Protein AF-A0A418ASE1-F1 (afdb_monomer)

pLDDT: mean 70.73, std 18.48, range [30.95, 92.81]

Mean predicted aligned error: 11.96 Å

Nearest PDB structures (foldseek):
  3d9p-assembly2_A  TM=9.340E-01  e=8.449E-05  Homo sapiens
  3d9n-assembly1_A  TM=9.329E-01  e=1.437E-04  Homo sapiens
  6xkb-assembly4_D  TM=9.196E-01  e=2.445E-04  Homo sapiens
  2diw-assembly1_A  TM=9.153E-01  e=1.977E-04  Homo sapiens
  3d9i-assembly2_B  TM=9.138E-01  e=3.189E-04  Homo sapiens

Sequence (139 aa):
MDIRIMDLILRTSEVPNEWSLRLMSGWKGEEELKGALASLASAKGVSANRIKAACTTCMKWSKEYKRVVHAVEMAMWKSDVEHRLAYMYLIDALIRASQTKYGDEKDHFAKRFGQHLHHTLAACRKAPDDHKVWKRSTE

Solvent-accessible surface area (backbone atoms only — not comparable to full-atom values): 8352 Å² total; per-residue (Å²): 136,65,73,68,58,53,48,59,62,71,68,42,95,55,70,62,58,71,68,54,55,74,75,63,71,83,59,90,60,50,66,63,47,51,53,40,56,54,65,49,66,38,95,89,54,76,51,73,68,55,40,53,52,32,32,50,56,48,57,75,42,51,92,48,42,72,59,50,52,50,52,52,51,52,51,38,73,74,41,57,53,84,39,29,58,45,49,50,53,30,52,53,52,37,38,54,53,40,27,75,74,58,35,76,91,61,35,67,56,53,65,55,51,60,78,48,41,71,58,54,51,59,61,41,72,72,36,77,83,76,73,70,73,80,75,77,86,80,129

Structure (mmCIF, N/CA/C/O backbone):
data_AF-A0A418ASE1-F1
#
_entry.id   AF-A0A418ASE1-F1
#
loop_
_atom_site.group_PDB
_atom_site.id
_atom_site.type_symbol
_atom_site.label_atom_id
_atom_site.label_alt_id
_atom_site.label_comp_id
_atom_site.label_asym_id
_atom_site.label_entity_id
_atom_site.label_seq_id
_atom_site.pdbx_PDB_ins_code
_atom_site.Cartn_x
_atom_site.Cartn_y
_atom_site.Cartn_z
_atom_site.occupancy
_atom_site.B_iso_or_equiv
_atom_site.auth_seq_id
_atom_site.auth_comp_id
_atom_site.auth_asym_id
_atom_site.auth_atom_id
_atom_site.pdbx_PDB_model_num
ATOM 1 N N . MET A 1 1 ? -14.307 -16.830 -21.032 1.00 36.81 1 MET A N 1
ATOM 2 C CA . MET A 1 1 ? -14.716 -15.523 -20.477 1.00 36.81 1 MET A CA 1
ATOM 3 C C . MET A 1 1 ? -14.022 -14.459 -21.309 1.00 36.81 1 MET A C 1
ATOM 5 O O . MET A 1 1 ? -12.833 -14.585 -21.559 1.00 36.81 1 MET A O 1
ATOM 9 N N . ASP A 1 2 ? -14.825 -13.577 -21.891 1.00 30.95 2 ASP A N 1
ATOM 10 C CA . ASP A 1 2 ? -14.644 -12.940 -23.202 1.00 30.95 2 ASP A CA 1
ATOM 11 C C . ASP A 1 2 ? -13.489 -11.914 -23.249 1.00 30.95 2 ASP A C 1
ATOM 13 O O . ASP A 1 2 ? -13.443 -10.979 -22.448 1.00 30.95 2 ASP A O 1
ATOM 17 N N . ILE A 1 3 ? -12.587 -12.062 -24.227 1.00 37.81 3 ILE A N 1
ATOM 18 C CA . ILE A 1 3 ? -11.498 -11.117 -24.556 1.00 37.81 3 ILE A CA 1
ATOM 19 C C . ILE A 1 3 ? -12.010 -9.691 -24.832 1.00 37.81 3 ILE A C 1
ATOM 21 O O . ILE A 1 3 ? -11.259 -8.729 -24.699 1.00 37.81 3 ILE A O 1
ATOM 25 N N . ARG A 1 4 ? -13.308 -9.527 -25.113 1.00 42.62 4 ARG A N 1
ATOM 26 C CA . ARG A 1 4 ? -13.960 -8.220 -25.280 1.00 42.62 4 ARG A CA 1
ATOM 27 C C . ARG A 1 4 ? -14.164 -7.439 -23.977 1.00 42.62 4 ARG A C 1
ATOM 29 O O . ARG A 1 4 ? -14.289 -6.221 -24.029 1.00 42.62 4 ARG A O 1
ATOM 36 N N . ILE A 1 5 ? -14.129 -8.086 -22.806 1.00 45.25 5 ILE A N 1
ATOM 37 C CA . ILE A 1 5 ? -14.114 -7.360 -21.520 1.00 45.25 5 ILE A CA 1
ATOM 38 C C . ILE A 1 5 ? -12.714 -6.792 -21.234 1.00 45.25 5 ILE A C 1
ATOM 40 O O . ILE A 1 5 ? -12.596 -5.740 -20.610 1.00 45.25 5 ILE A O 1
ATOM 44 N N . MET A 1 6 ? -11.646 -7.421 -21.745 1.00 39.88 6 MET A N 1
ATOM 45 C CA . MET A 1 6 ? -10.288 -6.872 -21.633 1.00 39.88 6 MET A CA 1
ATOM 46 C C . MET A 1 6 ? -10.065 -5.681 -22.569 1.00 39.88 6 MET A C 1
ATOM 48 O O . MET A 1 6 ? -9.348 -4.765 -22.181 1.00 39.88 6 MET A O 1
ATOM 52 N N . ASP A 1 7 ? -10.726 -5.637 -23.730 1.00 36.66 7 ASP A N 1
ATOM 53 C CA . ASP A 1 7 ? -10.714 -4.449 -24.599 1.00 36.66 7 ASP A CA 1
ATOM 54 C C . ASP A 1 7 ? -11.511 -3.284 -23.979 1.00 36.66 7 ASP A C 1
ATOM 56 O O . ASP A 1 7 ? -11.127 -2.129 -24.112 1.00 36.66 7 ASP A O 1
ATOM 60 N N . LEU A 1 8 ? -12.551 -3.566 -23.183 1.00 40.59 8 LEU A N 1
ATOM 61 C CA . LEU A 1 8 ? -13.280 -2.532 -22.436 1.00 40.59 8 LEU A CA 1
ATOM 62 C C . LEU A 1 8 ? -12.471 -1.959 -21.258 1.00 40.59 8 LEU A C 1
ATOM 64 O O . LEU A 1 8 ? -12.636 -0.796 -20.918 1.00 40.59 8 LEU A O 1
ATOM 68 N N . ILE A 1 9 ? -11.582 -2.754 -20.653 1.00 45.03 9 ILE A N 1
ATOM 69 C CA . ILE A 1 9 ? -10.706 -2.307 -19.556 1.00 45.03 9 ILE A CA 1
ATOM 70 C C . ILE A 1 9 ? -9.437 -1.617 -20.093 1.00 45.03 9 ILE A C 1
ATOM 72 O O . ILE A 1 9 ? -8.919 -0.711 -19.445 1.00 45.03 9 ILE A O 1
ATOM 76 N N . LEU A 1 10 ? -8.931 -2.024 -21.265 1.00 44.09 10 LEU A N 1
ATOM 77 C CA . LEU A 1 10 ? -7.687 -1.502 -21.853 1.00 44.09 10 LEU A CA 1
ATOM 78 C C . LEU A 1 10 ? -7.892 -0.365 -22.868 1.00 44.09 10 LEU A C 1
ATOM 80 O O . LEU A 1 10 ? -6.928 0.337 -23.169 1.00 44.09 10 LEU A O 1
ATOM 84 N N . ARG A 1 11 ? -9.116 -0.143 -23.373 1.00 38.28 11 ARG A N 1
ATOM 85 C CA . ARG A 1 11 ? -9.442 0.961 -24.297 1.00 38.28 11 ARG A CA 1
ATOM 86 C C . ARG A 1 11 ? -10.075 2.178 -23.617 1.00 38.28 11 ARG A C 1
ATOM 88 O O . ARG A 1 11 ? -10.194 3.227 -24.243 1.00 38.28 11 ARG A O 1
ATOM 95 N N . THR A 1 12 ? -10.419 2.095 -22.334 1.00 37.72 12 THR A N 1
ATOM 96 C CA . THR A 1 12 ? -10.778 3.275 -21.544 1.00 37.72 12 THR A CA 1
ATOM 97 C C . THR A 1 12 ? -9.532 3.816 -20.846 1.00 37.72 12 THR A C 1
ATOM 99 O O . THR A 1 12 ? -9.215 3.439 -19.720 1.00 37.72 12 THR A O 1
ATOM 102 N N . SER A 1 13 ? -8.864 4.780 -21.481 1.00 42.38 13 SER A N 1
ATOM 103 C CA . SER A 1 13 ? -8.010 5.759 -20.787 1.00 42.38 13 SER A CA 1
ATOM 104 C C . SER A 1 13 ? -8.798 6.649 -19.811 1.00 42.38 13 SER A C 1
ATOM 106 O O . SER A 1 13 ? -8.243 7.567 -19.218 1.00 42.38 13 SER A O 1
ATOM 108 N N . GLU A 1 14 ? -10.082 6.369 -19.612 1.00 39.00 14 GLU A N 1
ATOM 109 C CA . GLU A 1 14 ? -10.932 6.948 -18.590 1.00 39.00 14 GLU A CA 1
ATOM 110 C C . GLU A 1 14 ? -11.539 5.807 -17.766 1.00 39.00 14 GLU A C 1
ATOM 112 O O . GLU A 1 14 ? -12.634 5.316 -18.031 1.00 39.00 14 GLU A O 1
ATOM 117 N N . VAL A 1 15 ? -10.842 5.415 -16.692 1.00 46.53 15 VAL A N 1
ATOM 118 C CA . VAL A 1 15 ? -11.570 5.147 -15.440 1.00 46.53 15 VAL A CA 1
ATOM 119 C C . VAL A 1 15 ? -12.575 6.290 -15.290 1.00 46.53 15 VAL A C 1
ATOM 121 O O . VAL A 1 15 ? -12.107 7.426 -15.360 1.00 46.53 15 VAL A O 1
ATOM 124 N N . PRO A 1 16 ? -13.895 6.047 -15.141 1.00 38.97 16 PRO A N 1
ATOM 125 C CA . PRO A 1 16 ? -14.892 7.109 -15.100 1.00 38.97 16 PRO A CA 1
ATOM 126 C C . PRO A 1 16 ? -14.419 8.232 -14.179 1.00 38.97 16 PRO A C 1
ATOM 128 O O . PRO A 1 16 ? -14.357 8.096 -12.953 1.00 38.97 16 PRO A O 1
ATOM 131 N N . ASN A 1 17 ? -13.996 9.315 -14.817 1.00 43.28 17 ASN A N 1
ATOM 132 C CA . ASN A 1 17 ? -13.366 10.490 -14.239 1.00 43.28 17 ASN A CA 1
ATOM 133 C C . ASN A 1 17 ? -14.263 11.119 -13.162 1.00 43.28 17 ASN A C 1
ATOM 135 O O . ASN A 1 17 ? -13.752 11.714 -12.222 1.00 43.28 17 ASN A O 1
ATOM 139 N N . GLU A 1 18 ? -15.575 10.876 -13.182 1.00 35.03 18 GLU A N 1
ATOM 140 C CA . GLU A 1 18 ? -16.498 11.289 -12.117 1.00 35.03 18 GLU A CA 1
ATOM 1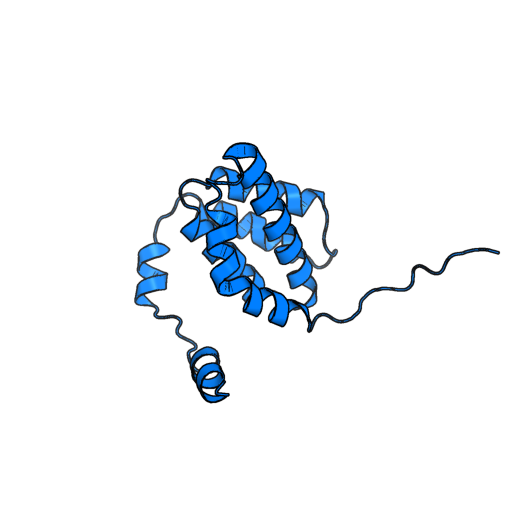41 C C . GLU A 1 18 ? -16.352 10.522 -10.787 1.00 35.03 18 GLU A C 1
ATOM 143 O O . GLU A 1 18 ? -16.517 11.118 -9.720 1.00 35.03 18 GLU A O 1
ATOM 148 N N . TRP A 1 19 ? -15.993 9.231 -10.801 1.00 43.47 19 TRP A N 1
ATOM 149 C CA . TRP A 1 19 ? -15.747 8.455 -9.570 1.00 43.47 19 TRP A CA 1
ATOM 150 C C . TRP A 1 19 ? -14.337 8.696 -9.016 1.00 43.47 19 TRP A C 1
ATOM 152 O O . TRP A 1 19 ? -14.124 8.619 -7.806 1.00 43.47 19 TRP A O 1
ATOM 162 N N . SER A 1 20 ? -13.390 9.029 -9.897 1.00 45.22 20 SER A N 1
ATOM 163 C CA . SER A 1 20 ? -12.013 9.403 -9.565 1.00 45.22 20 SER A CA 1
ATOM 164 C C . SE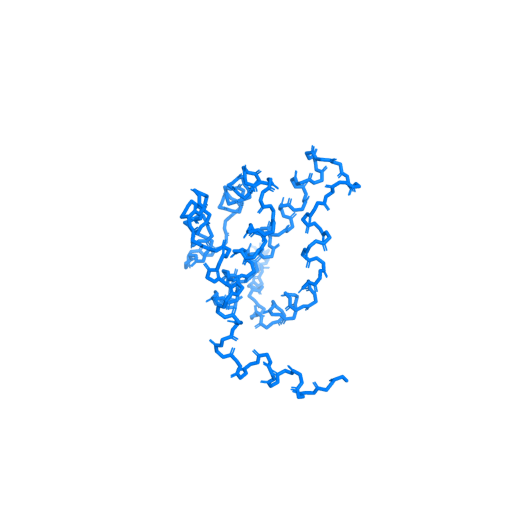R A 1 20 ? -11.923 10.829 -9.004 1.00 45.22 20 SER A C 1
ATOM 166 O O . SER A 1 20 ? -11.358 11.029 -7.935 1.00 45.22 20 SER A O 1
ATOM 168 N N . LEU A 1 21 ? -12.530 11.827 -9.647 1.00 43.19 21 LEU A N 1
ATOM 169 C CA . LEU A 1 21 ? -12.364 13.232 -9.259 1.00 43.19 21 LEU A CA 1
ATOM 170 C C . LEU A 1 21 ? -13.165 13.612 -8.004 1.00 43.19 21 LEU A C 1
ATOM 172 O O . LEU A 1 21 ? -12.714 14.448 -7.225 1.00 43.19 21 LEU A O 1
ATOM 176 N N . ARG A 1 22 ? -14.304 12.957 -7.734 1.00 43.66 22 ARG A N 1
ATOM 177 C CA . ARG A 1 22 ? -15.145 13.264 -6.559 1.00 43.66 22 ARG A CA 1
ATOM 178 C C . ARG A 1 22 ? -14.655 12.630 -5.249 1.00 43.66 22 ARG A C 1
ATOM 180 O O . ARG A 1 22 ? -15.007 13.106 -4.172 1.00 43.66 22 ARG A O 1
ATOM 187 N N . LEU A 1 23 ? -13.840 11.573 -5.321 1.00 49.66 23 LEU A N 1
ATOM 188 C CA . LEU A 1 23 ? -13.247 10.894 -4.154 1.00 49.66 23 LEU A CA 1
ATOM 189 C C . LEU A 1 23 ? -11.800 11.326 -3.857 1.00 49.66 23 LEU A C 1
ATOM 191 O O . LEU A 1 23 ? -11.288 11.000 -2.781 1.00 49.66 23 LEU A O 1
ATOM 195 N N . MET A 1 24 ? -11.157 12.051 -4.779 1.00 51.44 24 MET A N 1
ATOM 196 C CA . MET A 1 24 ? -9.732 12.410 -4.717 1.00 51.44 24 MET A CA 1
ATOM 197 C C . MET A 1 24 ? -9.459 13.907 -4.497 1.00 51.44 24 MET A C 1
ATOM 199 O O . MET A 1 24 ? -8.309 14.287 -4.351 1.00 51.44 24 MET A O 1
ATOM 203 N N . SER A 1 25 ? -10.463 14.784 -4.410 1.00 47.72 25 SER A N 1
ATOM 204 C CA . SER A 1 25 ? -10.218 16.191 -4.063 1.00 47.72 25 SER A CA 1
ATOM 205 C C . SER A 1 25 ? -10.326 16.422 -2.548 1.00 47.72 25 SER A C 1
ATOM 207 O O . SER A 1 25 ? -11.424 16.404 -1.990 1.00 47.72 25 SER A O 1
ATOM 209 N N . GLY A 1 26 ? -9.194 16.666 -1.878 1.00 62.25 26 GLY A N 1
ATOM 210 C CA . GLY A 1 26 ? -9.161 17.252 -0.527 1.00 62.25 26 GLY A CA 1
ATOM 211 C C . GLY A 1 26 ? -8.940 16.286 0.641 1.00 62.25 26 GLY A C 1
ATOM 212 O O . GLY A 1 26 ? -9.243 16.631 1.785 1.00 62.25 26 GLY A O 1
ATOM 213 N N . TRP A 1 27 ? -8.415 15.079 0.406 1.00 74.12 27 TRP A N 1
ATOM 214 C CA . TRP A 1 27 ? -8.058 14.195 1.515 1.00 74.12 27 TRP A CA 1
ATOM 215 C C . TRP A 1 27 ? -6.677 14.524 2.088 1.00 74.12 27 TRP A C 1
ATOM 217 O O . TRP A 1 27 ? -5.662 14.410 1.408 1.00 74.12 27 TRP A O 1
ATOM 227 N N . LYS A 1 28 ? -6.623 14.843 3.386 1.00 78.19 28 LYS A N 1
ATOM 228 C CA . LYS A 1 28 ? -5.382 15.206 4.093 1.00 78.19 28 LYS A CA 1
ATOM 229 C C . LYS A 1 28 ? -4.269 14.143 4.004 1.00 78.19 28 LYS A C 1
ATOM 231 O O . LYS A 1 28 ? -3.103 14.487 4.152 1.00 78.19 28 LYS A O 1
ATOM 236 N N . GLY A 1 29 ? -4.617 12.872 3.792 1.00 78.06 29 GLY A N 1
ATOM 237 C CA . GLY A 1 29 ? -3.663 11.757 3.739 1.00 78.06 29 GLY A CA 1
ATOM 238 C C . GLY A 1 29 ? -3.088 11.441 2.361 1.00 78.06 29 GLY A C 1
ATOM 239 O O . GLY A 1 29 ? -2.241 10.558 2.258 1.00 78.06 29 GLY A O 1
ATOM 240 N N . GLU A 1 30 ? -3.538 12.119 1.305 1.00 79.12 30 GLU A N 1
ATOM 241 C CA . GLU A 1 30 ? -3.227 11.726 -0.070 1.00 79.12 30 GLU A CA 1
ATOM 242 C C . GLU A 1 30 ? -1.749 11.899 -0.424 1.00 79.12 30 GLU A C 1
ATOM 244 O O . GLU A 1 30 ? -1.112 10.948 -0.873 1.00 79.12 30 GLU A O 1
ATOM 249 N N . GLU A 1 31 ? -1.194 13.085 -0.182 1.00 83.62 31 GLU A N 1
ATOM 250 C CA . GLU A 1 31 ? 0.211 13.388 -0.479 1.00 83.62 31 GLU A CA 1
ATOM 251 C C . GLU A 1 31 ? 1.163 12.535 0.368 1.00 83.62 31 GLU A C 1
ATOM 253 O O . GLU A 1 31 ? 2.152 12.002 -0.136 1.00 83.62 31 GLU A O 1
ATOM 258 N N . GLU A 1 32 ? 0.819 12.314 1.642 1.00 88.06 32 GLU A N 1
ATOM 259 C CA . GLU A 1 32 ? 1.586 11.449 2.547 1.00 88.06 32 GLU A CA 1
ATOM 260 C C . GLU A 1 32 ? 1.616 10.000 2.032 1.00 88.06 32 GLU A C 1
ATOM 262 O O . GLU A 1 32 ? 2.667 9.354 2.012 1.00 88.06 32 GLU A O 1
ATOM 267 N N . LEU A 1 33 ? 0.468 9.492 1.572 1.00 87.00 33 LEU A N 1
ATOM 268 C CA . LEU A 1 33 ? 0.348 8.137 1.050 1.00 87.00 33 LEU A CA 1
ATOM 269 C C . LEU A 1 33 ? 1.056 7.986 -0.302 1.00 87.00 33 LEU A C 1
ATOM 271 O O . LEU A 1 33 ? 1.805 7.029 -0.488 1.00 87.00 33 LEU A O 1
ATOM 275 N N . LYS A 1 34 ? 0.879 8.936 -1.228 1.00 84.88 34 LYS A N 1
ATOM 276 C CA . LYS A 1 34 ? 1.575 8.939 -2.524 1.00 84.88 34 LYS A CA 1
ATOM 277 C C . LYS A 1 34 ? 3.088 8.993 -2.346 1.00 84.88 34 LYS A C 1
ATOM 279 O O . LYS A 1 34 ? 3.788 8.225 -2.999 1.00 84.88 34 LYS A O 1
ATOM 284 N N . GLY A 1 35 ? 3.588 9.831 -1.438 1.00 86.19 35 GLY A N 1
ATOM 285 C CA . GLY A 1 35 ? 5.016 9.906 -1.125 1.00 86.19 35 GLY A CA 1
ATOM 286 C C . GLY A 1 35 ? 5.564 8.579 -0.592 1.00 86.19 35 GLY A C 1
ATOM 287 O O . GLY A 1 35 ? 6.593 8.090 -1.064 1.00 86.19 35 GLY A O 1
ATOM 288 N N . ALA A 1 36 ? 4.840 7.938 0.331 1.00 87.62 36 ALA A N 1
ATOM 289 C CA . ALA A 1 36 ? 5.218 6.625 0.848 1.00 87.62 36 ALA A CA 1
ATOM 290 C C . ALA A 1 36 ? 5.216 5.543 -0.249 1.00 87.62 36 ALA A C 1
ATOM 292 O O . ALA A 1 36 ? 6.152 4.745 -0.327 1.00 87.62 36 ALA A O 1
ATOM 293 N N . LEU A 1 37 ? 4.210 5.539 -1.130 1.00 86.69 37 LEU A N 1
ATOM 294 C CA . LEU A 1 37 ? 4.100 4.585 -2.237 1.00 86.69 37 LEU A CA 1
ATOM 295 C C . LEU A 1 37 ? 5.144 4.818 -3.334 1.00 86.69 37 LEU A C 1
ATOM 297 O O . LEU A 1 37 ? 5.646 3.849 -3.900 1.00 86.69 37 LEU A O 1
ATOM 301 N N . ALA A 1 38 ? 5.512 6.068 -3.612 1.00 84.00 38 ALA A N 1
ATOM 302 C CA . ALA A 1 38 ? 6.572 6.400 -4.561 1.00 84.00 38 ALA A CA 1
ATOM 303 C C . ALA A 1 38 ? 7.945 5.910 -4.075 1.00 84.00 38 ALA A C 1
ATOM 305 O O . ALA A 1 38 ? 8.760 5.455 -4.873 1.00 84.00 38 ALA A O 1
ATOM 306 N N . SER A 1 39 ? 8.184 5.910 -2.757 1.00 82.69 39 SER A N 1
ATOM 307 C CA . SER A 1 39 ? 9.439 5.403 -2.182 1.00 82.69 39 SER A CA 1
ATOM 308 C C . SER A 1 39 ? 9.675 3.899 -2.432 1.00 82.69 39 SER A C 1
ATOM 310 O O . SER A 1 39 ? 10.820 3.429 -2.409 1.00 82.69 39 SER A O 1
ATOM 312 N N . LEU A 1 40 ? 8.605 3.135 -2.695 1.00 80.56 40 LEU A N 1
ATOM 313 C CA . LEU A 1 40 ? 8.673 1.705 -3.012 1.00 80.56 40 LEU A CA 1
ATOM 314 C C . LEU A 1 40 ? 9.154 1.444 -4.445 1.00 80.56 40 LEU A C 1
ATOM 316 O O . LEU A 1 40 ? 9.905 0.493 -4.645 1.00 80.56 40 LEU A O 1
ATOM 320 N N . ALA A 1 41 ? 8.813 2.308 -5.405 1.00 73.12 41 ALA A N 1
ATOM 321 C CA . ALA A 1 41 ? 9.208 2.202 -6.816 1.00 73.12 41 ALA A CA 1
ATOM 322 C C . ALA A 1 41 ? 10.629 2.740 -7.096 1.00 73.12 41 ALA A C 1
ATOM 324 O O . ALA A 1 41 ? 10.885 3.368 -8.120 1.00 73.12 41 ALA A O 1
ATOM 325 N N . SER A 1 42 ? 11.561 2.557 -6.156 1.00 71.00 42 SER A N 1
ATOM 326 C CA . SER A 1 42 ? 12.936 3.043 -6.306 1.00 71.00 42 SER A CA 1
ATOM 327 C C . SER A 1 42 ? 13.830 2.008 -6.986 1.00 71.00 42 SER A C 1
ATOM 329 O O . SER A 1 42 ? 13.860 0.851 -6.572 1.00 71.00 42 SER A O 1
ATOM 331 N N . ALA A 1 43 ? 14.676 2.478 -7.909 1.00 59.50 43 ALA A N 1
ATOM 332 C CA . ALA A 1 43 ? 15.648 1.690 -8.674 1.00 59.50 43 ALA A CA 1
ATOM 333 C C . ALA A 1 43 ? 16.628 0.837 -7.835 1.00 59.50 43 ALA A C 1
ATOM 335 O O . ALA A 1 43 ? 17.279 -0.057 -8.362 1.00 59.50 43 ALA A O 1
ATOM 336 N N . LYS A 1 44 ? 16.751 1.083 -6.522 1.00 61.91 44 LYS A N 1
ATOM 337 C CA . LYS A 1 44 ? 17.600 0.292 -5.607 1.00 61.91 44 LYS A CA 1
ATOM 338 C C . LYS A 1 44 ? 16.937 -1.011 -5.113 1.00 61.91 44 LYS A C 1
ATOM 340 O O . LYS A 1 44 ? 17.400 -1.592 -4.132 1.00 61.91 44 LYS A O 1
ATOM 345 N N . GLY A 1 45 ? 15.848 -1.455 -5.741 1.00 64.25 45 GLY A N 1
ATOM 346 C CA . GLY A 1 45 ? 15.116 -2.674 -5.380 1.00 64.25 45 GLY A CA 1
ATOM 347 C C . GLY A 1 45 ? 14.138 -2.469 -4.222 1.00 64.25 45 GLY A C 1
ATOM 348 O O . GLY A 1 45 ? 13.824 -1.337 -3.854 1.00 64.25 45 GLY A O 1
ATOM 349 N N . VAL A 1 46 ? 13.648 -3.553 -3.621 1.00 72.19 46 VAL A N 1
ATOM 350 C CA . VAL A 1 46 ? 12.665 -3.532 -2.521 1.00 72.19 46 VAL A CA 1
ATOM 351 C C . VAL A 1 46 ? 13.378 -3.653 -1.172 1.00 72.19 46 VAL A C 1
ATOM 353 O O . VAL A 1 46 ? 14.187 -4.556 -0.994 1.00 72.19 46 VAL A O 1
ATOM 356 N N . SER A 1 47 ? 13.088 -2.779 -0.195 1.00 79.06 47 SER A N 1
ATOM 357 C CA . SER A 1 47 ? 13.604 -2.939 1.178 1.00 79.06 47 SER A CA 1
ATOM 358 C C . SER A 1 47 ? 12.490 -3.137 2.203 1.00 79.06 47 SER A C 1
ATOM 360 O O . SER A 1 47 ? 11.475 -2.438 2.185 1.00 79.06 47 SER A O 1
ATOM 362 N N . ALA A 1 48 ? 12.709 -4.061 3.145 1.00 81.31 48 ALA A N 1
ATOM 363 C CA . ALA A 1 48 ? 11.757 -4.377 4.213 1.00 81.31 48 ALA A CA 1
ATOM 364 C C . ALA A 1 48 ? 11.381 -3.140 5.051 1.00 81.31 48 ALA A C 1
ATOM 366 O O . ALA A 1 48 ? 10.215 -2.943 5.389 1.00 81.31 48 ALA A O 1
ATOM 367 N N . ASN A 1 49 ? 12.347 -2.252 5.312 1.00 86.62 49 ASN A N 1
ATOM 368 C CA . ASN A 1 49 ? 12.101 -1.005 6.040 1.00 86.62 49 ASN A CA 1
ATOM 369 C C . ASN A 1 49 ? 11.151 -0.065 5.285 1.00 86.62 49 ASN A C 1
ATOM 371 O O . ASN A 1 49 ? 10.290 0.546 5.912 1.00 86.62 49 ASN A O 1
ATOM 375 N N . ARG A 1 50 ? 11.264 0.027 3.951 1.00 87.19 50 ARG A N 1
ATOM 376 C CA . ARG A 1 50 ? 10.356 0.848 3.133 1.00 87.19 50 ARG A CA 1
ATOM 377 C C . ARG A 1 50 ? 8.945 0.275 3.112 1.00 87.19 50 ARG A C 1
ATOM 379 O O . ARG A 1 50 ? 7.992 1.031 3.269 1.00 87.19 50 ARG A O 1
ATOM 386 N N . ILE A 1 51 ? 8.812 -1.049 3.014 1.00 90.00 51 ILE A N 1
ATOM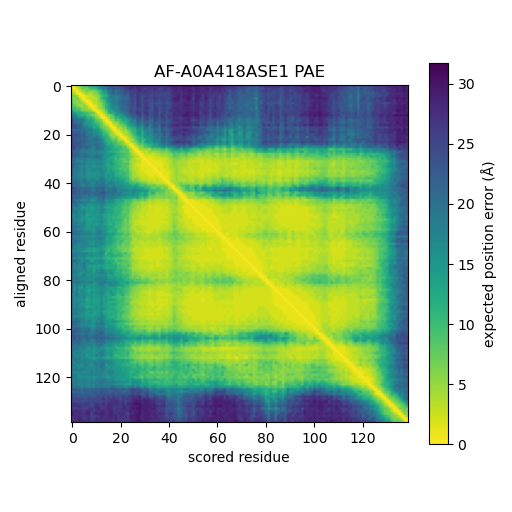 387 C CA . ILE A 1 51 ? 7.509 -1.724 3.120 1.00 90.00 51 ILE A CA 1
ATOM 388 C C . ILE A 1 51 ? 6.872 -1.440 4.485 1.00 90.00 51 ILE A C 1
ATOM 390 O O . ILE A 1 51 ? 5.713 -1.036 4.549 1.00 90.00 51 ILE A O 1
ATOM 394 N N . LYS A 1 52 ? 7.629 -1.585 5.580 1.00 89.25 52 LYS A N 1
ATOM 395 C CA . LYS A 1 52 ? 7.126 -1.327 6.938 1.00 89.25 52 LYS A CA 1
ATOM 396 C C . LYS A 1 52 ? 6.722 0.138 7.139 1.00 89.25 52 LYS A C 1
ATOM 398 O O . LYS A 1 52 ? 5.677 0.404 7.735 1.00 89.25 52 LYS A O 1
ATOM 403 N N . ALA A 1 53 ? 7.513 1.079 6.621 1.00 89.50 53 ALA A N 1
ATOM 404 C CA . ALA A 1 53 ? 7.197 2.505 6.665 1.00 89.50 53 ALA A CA 1
ATOM 405 C C . ALA A 1 53 ? 5.902 2.813 5.896 1.00 89.50 53 ALA A C 1
ATOM 407 O O . ALA A 1 53 ? 4.982 3.402 6.461 1.00 89.50 53 ALA A O 1
ATOM 408 N N . ALA A 1 54 ? 5.782 2.328 4.656 1.00 90.94 54 ALA A N 1
ATOM 409 C CA . ALA A 1 54 ? 4.579 2.500 3.848 1.00 90.94 54 ALA A CA 1
ATOM 410 C C . ALA A 1 54 ? 3.34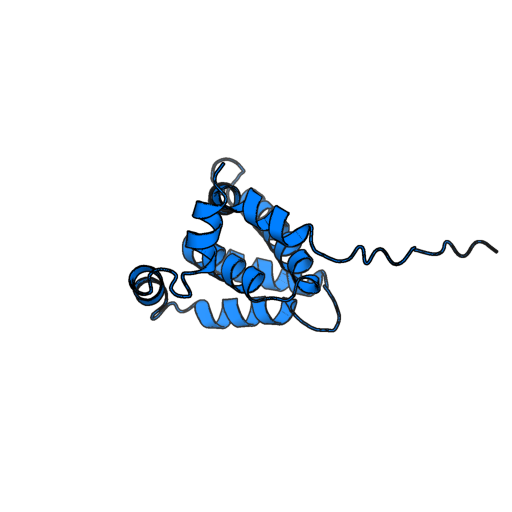5 1.852 4.495 1.00 90.94 54 ALA A C 1
ATOM 412 O O . ALA A 1 54 ? 2.286 2.476 4.548 1.00 90.94 54 ALA A O 1
ATOM 413 N N . CYS A 1 55 ? 3.483 0.648 5.058 1.00 92.81 55 CYS A N 1
ATOM 414 C CA . CYS A 1 55 ? 2.413 -0.028 5.792 1.00 92.81 55 CYS A CA 1
ATOM 415 C C . CYS A 1 55 ? 1.944 0.805 6.995 1.00 92.81 55 CYS A C 1
ATOM 417 O O . CYS A 1 55 ? 0.745 0.997 7.184 1.00 92.81 55 CYS A O 1
ATOM 419 N N . THR A 1 56 ? 2.874 1.385 7.759 1.00 91.69 56 THR A N 1
ATOM 420 C CA . THR A 1 56 ? 2.543 2.251 8.903 1.00 91.69 56 THR A CA 1
ATOM 421 C C . THR A 1 56 ? 1.748 3.483 8.459 1.00 91.69 56 THR A C 1
ATOM 423 O O . THR A 1 56 ? 0.721 3.808 9.063 1.00 91.69 56 THR A O 1
ATOM 426 N N . THR A 1 57 ? 2.158 4.126 7.362 1.00 91.38 57 THR A N 1
ATOM 427 C CA . THR A 1 57 ? 1.432 5.258 6.765 1.00 91.38 57 THR A CA 1
ATOM 428 C C . THR A 1 57 ? 0.036 4.852 6.294 1.00 91.38 57 THR A C 1
ATOM 430 O O . THR A 1 57 ? -0.936 5.550 6.569 1.00 91.38 57 THR A O 1
ATOM 433 N N . CYS A 1 58 ? -0.107 3.698 5.643 1.00 90.44 58 CYS A N 1
ATOM 434 C CA . CYS A 1 58 ? -1.410 3.187 5.219 1.00 90.44 58 CYS A CA 1
ATOM 435 C C . CYS A 1 58 ? -2.326 2.885 6.423 1.00 90.44 58 CYS A C 1
ATOM 437 O O . CYS A 1 58 ? -3.504 3.245 6.427 1.00 90.44 58 CYS A O 1
ATOM 439 N N . MET A 1 59 ? -1.781 2.281 7.482 1.00 89.88 59 MET A N 1
ATOM 440 C CA . MET A 1 59 ? -2.514 1.926 8.703 1.00 89.88 59 MET A CA 1
ATOM 441 C C . MET A 1 59 ? -2.966 3.144 9.516 1.00 89.88 59 MET A C 1
ATOM 443 O O . MET A 1 59 ? -4.029 3.099 10.148 1.00 89.88 59 MET A O 1
ATOM 447 N N . LYS A 1 60 ? -2.220 4.256 9.471 1.00 90.31 60 LYS A N 1
ATOM 448 C CA . LYS A 1 60 ? -2.640 5.557 10.027 1.00 90.31 60 LYS A CA 1
ATOM 449 C C . LYS A 1 60 ? -3.986 6.004 9.450 1.00 90.31 60 LYS A C 1
ATOM 451 O O . LYS A 1 60 ? -4.833 6.536 10.163 1.00 90.31 60 LYS A O 1
ATOM 456 N N . TRP A 1 61 ? -4.204 5.698 8.177 1.00 88.31 61 TRP A N 1
ATOM 457 C CA . TRP A 1 61 ? -5.385 6.059 7.404 1.00 88.31 61 TRP A CA 1
ATOM 458 C C . TRP A 1 61 ? -6.410 4.921 7.270 1.00 88.31 61 TRP A C 1
ATOM 460 O O . TRP A 1 61 ? -7.306 4.980 6.432 1.00 88.31 61 TRP A O 1
ATOM 470 N N . SER A 1 62 ? -6.341 3.919 8.152 1.00 85.31 62 SER A N 1
ATOM 471 C CA . SER A 1 62 ? -7.242 2.751 8.193 1.00 85.31 62 SER A CA 1
ATOM 472 C C . SER A 1 62 ? -8.742 3.079 8.215 1.00 85.31 62 SER A C 1
ATOM 474 O O . SER A 1 62 ? -9.538 2.299 7.701 1.00 85.31 62 SER A O 1
ATOM 476 N N . LYS A 1 63 ? -9.151 4.240 8.746 1.00 85.00 63 LYS A N 1
ATOM 477 C CA . LYS A 1 63 ? -10.557 4.697 8.707 1.00 85.00 63 LYS A CA 1
ATOM 478 C C . LYS A 1 63 ? -11.066 4.932 7.278 1.00 85.00 63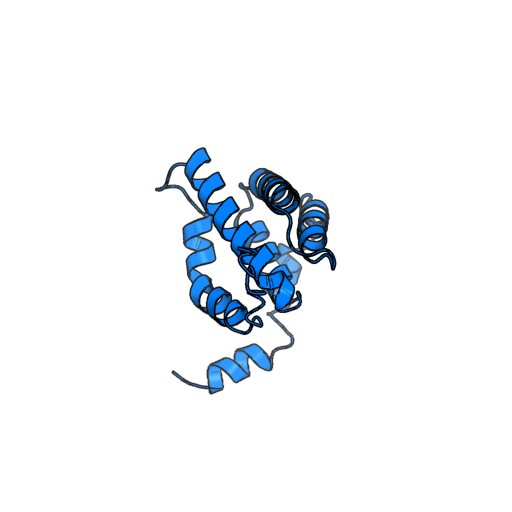 LYS A C 1
ATOM 480 O O . LYS A 1 63 ? -12.230 4.684 6.992 1.00 85.00 63 LYS A O 1
ATOM 485 N N . GLU A 1 64 ? -10.183 5.358 6.379 1.00 83.38 64 GLU A N 1
ATOM 486 C CA . GLU A 1 64 ? -10.462 5.632 4.966 1.00 83.38 64 GLU A CA 1
ATOM 487 C C . GLU A 1 64 ? -9.917 4.497 4.078 1.00 83.38 64 GLU A C 1
ATOM 489 O O . GLU A 1 64 ? -9.367 4.738 3.001 1.00 83.38 64 GLU A O 1
ATOM 494 N N . TYR A 1 65 ? -10.054 3.238 4.523 1.00 84.12 65 TYR A N 1
ATOM 495 C CA . TYR A 1 65 ? -9.458 2.056 3.878 1.00 84.12 65 TYR A CA 1
ATOM 496 C C . TYR A 1 65 ? -9.732 1.971 2.370 1.00 84.12 65 TYR A C 1
ATOM 498 O O . TYR A 1 65 ? -8.855 1.573 1.611 1.00 84.12 65 TYR A O 1
ATOM 506 N N . LYS A 1 66 ? -10.916 2.397 1.904 1.00 84.06 66 LYS A N 1
ATOM 507 C CA . LYS A 1 66 ? -11.263 2.411 0.472 1.00 84.06 66 LYS A CA 1
ATOM 508 C C . LYS A 1 66 ? -10.312 3.291 -0.343 1.00 84.06 66 LYS A C 1
ATOM 510 O O . LYS A 1 66 ? -9.910 2.893 -1.434 1.00 84.06 66 LYS A O 1
ATOM 515 N N . ARG A 1 67 ? -9.943 4.460 0.194 1.00 82.38 67 ARG A N 1
ATOM 516 C CA . ARG A 1 67 ? -9.013 5.404 -0.445 1.00 82.38 67 ARG A CA 1
ATOM 517 C C . ARG A 1 67 ? -7.596 4.849 -0.436 1.00 82.38 67 ARG A C 1
ATOM 519 O O . ARG A 1 67 ? -6.909 4.914 -1.448 1.00 82.38 67 ARG A O 1
ATOM 526 N N . VAL A 1 68 ? -7.196 4.251 0.688 1.00 87.44 68 VAL A N 1
ATOM 527 C CA . VAL A 1 68 ? -5.882 3.613 0.838 1.00 87.44 68 VAL A CA 1
ATOM 528 C C . VAL A 1 68 ? -5.711 2.480 -0.173 1.00 87.44 68 VAL A C 1
ATOM 530 O O . VAL A 1 68 ? -4.733 2.475 -0.912 1.00 87.44 68 VAL A O 1
ATOM 533 N N . VAL A 1 69 ? -6.681 1.564 -0.260 1.00 86.75 69 VAL A N 1
ATOM 534 C CA . VAL A 1 69 ? -6.648 0.444 -1.214 1.00 86.75 69 VAL A CA 1
ATOM 535 C C . VAL A 1 69 ? -6.556 0.954 -2.648 1.00 86.75 69 VAL A C 1
ATOM 537 O O . VAL A 1 69 ? -5.679 0.523 -3.390 1.00 86.75 69 VAL A O 1
ATOM 540 N N . HIS A 1 70 ? -7.398 1.922 -3.014 1.00 83.00 70 HIS A N 1
ATOM 541 C CA . HIS A 1 70 ? -7.382 2.487 -4.359 1.00 83.00 70 HIS A CA 1
ATOM 542 C C . HIS A 1 70 ? -6.027 3.120 -4.710 1.00 83.00 70 HIS A C 1
ATOM 544 O O . HIS A 1 70 ? -5.501 2.888 -5.796 1.00 83.00 70 HIS A O 1
ATOM 550 N N . ALA A 1 71 ? -5.424 3.879 -3.789 1.00 85.50 71 ALA A N 1
ATOM 551 C CA . ALA A 1 71 ? -4.113 4.484 -4.008 1.00 85.50 71 ALA A CA 1
ATOM 552 C C . ALA A 1 71 ? -3.004 3.434 -4.192 1.00 85.50 71 ALA A C 1
ATOM 554 O O . ALA A 1 71 ? -2.156 3.596 -5.069 1.00 85.50 71 ALA A O 1
ATOM 555 N N . VAL A 1 72 ? -3.028 2.347 -3.410 1.00 86.94 72 VAL A N 1
ATOM 556 C CA . VAL A 1 72 ? -2.073 1.231 -3.531 1.00 86.94 72 VAL A CA 1
ATOM 557 C C . VAL A 1 72 ? -2.231 0.518 -4.874 1.00 86.94 72 VAL A C 1
ATOM 559 O O . VAL A 1 72 ? -1.241 0.304 -5.571 1.00 86.94 72 VAL A O 1
ATOM 562 N N . GLU A 1 73 ? -3.464 0.192 -5.269 1.00 83.12 73 GLU A N 1
ATOM 563 C CA . GLU A 1 73 ? -3.751 -0.460 -6.551 1.00 83.12 73 GLU A CA 1
ATOM 564 C C . GLU A 1 73 ? -3.302 0.419 -7.721 1.00 83.12 73 GLU A C 1
ATOM 566 O O . GLU A 1 73 ? -2.572 -0.039 -8.597 1.00 83.12 73 GLU A O 1
ATOM 571 N N . MET A 1 74 ? -3.666 1.704 -7.714 1.00 81.94 74 MET A N 1
ATOM 572 C CA . MET A 1 74 ? -3.263 2.645 -8.761 1.00 81.94 74 MET A CA 1
ATOM 573 C C . MET A 1 74 ? -1.745 2.822 -8.841 1.00 81.94 74 MET A C 1
ATOM 575 O O . MET A 1 74 ? -1.204 2.875 -9.945 1.00 81.94 74 MET A O 1
ATOM 579 N N . ALA A 1 75 ? -1.046 2.891 -7.704 1.00 82.38 75 ALA A N 1
ATOM 580 C CA . ALA A 1 75 ? 0.414 2.968 -7.686 1.00 82.38 75 ALA A CA 1
ATOM 581 C C . ALA A 1 75 ? 1.051 1.713 -8.302 1.00 82.38 75 ALA A C 1
ATOM 583 O O . ALA A 1 75 ? 1.952 1.830 -9.128 1.00 82.38 75 ALA A O 1
ATOM 584 N N . MET A 1 76 ? 0.530 0.525 -7.982 1.00 81.75 76 MET A N 1
ATOM 585 C CA . MET A 1 76 ? 1.006 -0.736 -8.553 1.00 81.75 76 MET A CA 1
ATOM 586 C C . MET A 1 76 ? 0.810 -0.799 -10.076 1.00 81.75 76 MET A C 1
ATOM 588 O O . MET A 1 76 ? 1.726 -1.206 -10.792 1.00 81.75 76 MET A O 1
ATOM 592 N N . TRP A 1 77 ? -0.357 -0.389 -10.585 1.00 77.38 77 TRP A N 1
ATOM 593 C CA . TRP A 1 77 ? -0.637 -0.389 -12.028 1.00 77.38 77 TRP A CA 1
ATOM 594 C C . TRP A 1 77 ? 0.234 0.603 -12.802 1.00 77.38 77 TRP A C 1
ATOM 596 O O . TRP A 1 77 ? 0.627 0.305 -13.928 1.00 77.38 77 TRP A O 1
ATOM 606 N N . LYS A 1 78 ? 0.553 1.753 -12.195 1.00 77.94 78 LYS A N 1
ATOM 607 C CA . LYS A 1 78 ? 1.461 2.759 -12.768 1.00 77.94 78 LYS A CA 1
ATOM 608 C C . LYS A 1 78 ? 2.934 2.356 -12.691 1.00 77.94 78 LYS A C 1
ATOM 610 O O . LYS A 1 78 ? 3.734 2.886 -13.451 1.00 77.94 78 LYS A O 1
ATOM 615 N N . SER A 1 79 ? 3.293 1.466 -11.767 1.00 76.12 79 SER A N 1
ATOM 616 C CA . SER A 1 79 ? 4.675 1.032 -11.562 1.00 76.12 79 SER A CA 1
ATOM 617 C C . SER A 1 79 ? 5.124 -0.029 -12.569 1.00 76.12 79 SER A C 1
ATOM 619 O O . SER A 1 79 ? 4.333 -0.879 -13.010 1.00 76.12 79 SER A O 1
ATOM 621 N N . ASP A 1 80 ? 6.422 -0.009 -12.873 1.00 76.12 80 ASP A N 1
ATOM 622 C CA . ASP A 1 80 ? 7.080 -1.044 -13.666 1.00 76.12 80 ASP A CA 1
ATOM 623 C C . ASP A 1 80 ? 6.930 -2.425 -13.030 1.00 76.12 80 ASP A C 1
ATOM 625 O O . ASP A 1 80 ? 6.813 -2.574 -11.811 1.00 76.12 80 ASP A O 1
ATOM 629 N N . VAL A 1 81 ? 6.956 -3.460 -13.872 1.00 73.31 81 VAL A N 1
ATOM 630 C CA . VAL A 1 81 ? 6.691 -4.845 -13.460 1.00 73.31 81 VAL A CA 1
ATOM 631 C C . VAL A 1 81 ? 7.649 -5.316 -12.357 1.00 73.31 81 VAL A C 1
ATOM 633 O O . VAL A 1 81 ? 7.228 -6.035 -11.453 1.00 73.31 81 VAL A O 1
ATOM 636 N N . GLU A 1 82 ? 8.893 -4.837 -12.374 1.00 76.00 82 GLU A N 1
ATOM 637 C CA . GLU A 1 82 ? 9.930 -5.116 -11.370 1.00 76.00 82 GLU A CA 1
ATOM 638 C C . GLU A 1 82 ? 9.541 -4.639 -9.960 1.00 76.00 82 GLU A C 1
ATOM 640 O O . GLU A 1 82 ? 9.861 -5.278 -8.957 1.00 76.00 82 GLU A O 1
ATOM 645 N N . HIS A 1 83 ? 8.784 -3.543 -9.867 1.00 78.56 83 HIS A N 1
ATOM 646 C CA . HIS A 1 83 ? 8.364 -2.954 -8.598 1.00 78.56 83 HIS A CA 1
ATOM 647 C C . HIS A 1 83 ? 7.016 -3.495 -8.102 1.00 78.56 83 HIS A C 1
ATOM 649 O O . HIS A 1 83 ? 6.686 -3.327 -6.927 1.00 78.56 83 HIS A O 1
ATOM 655 N N . ARG A 1 84 ? 6.240 -4.196 -8.943 1.00 80.50 84 ARG A N 1
ATOM 656 C CA . ARG A 1 84 ? 4.921 -4.744 -8.562 1.00 80.50 84 ARG A CA 1
ATOM 657 C C . ARG A 1 84 ? 5.002 -5.722 -7.397 1.00 80.50 84 ARG A C 1
ATOM 659 O O . ARG A 1 84 ? 4.122 -5.722 -6.536 1.00 80.50 84 ARG A O 1
ATOM 666 N N . LEU A 1 85 ? 6.091 -6.488 -7.312 1.00 82.44 85 LEU A N 1
ATOM 667 C CA . LEU A 1 85 ? 6.335 -7.395 -6.191 1.00 82.44 85 LEU A CA 1
ATOM 668 C C . LEU A 1 85 ? 6.450 -6.637 -4.853 1.00 82.44 85 LEU A C 1
ATOM 670 O O . LEU A 1 85 ? 5.970 -7.119 -3.829 1.00 82.44 85 LEU A O 1
ATOM 674 N N . ALA A 1 86 ? 7.000 -5.417 -4.863 1.00 86.00 86 ALA A N 1
ATOM 675 C CA . ALA A 1 86 ? 7.076 -4.552 -3.684 1.00 86.00 86 ALA A CA 1
ATOM 676 C C . ALA A 1 86 ? 5.684 -4.178 -3.159 1.00 86.00 86 ALA A C 1
ATOM 678 O O . ALA A 1 86 ? 5.428 -4.241 -1.956 1.00 86.00 86 ALA A O 1
ATOM 679 N N . TYR A 1 87 ? 4.776 -3.813 -4.069 1.00 86.94 87 TYR A N 1
ATOM 680 C CA . TYR A 1 87 ? 3.392 -3.489 -3.731 1.00 86.94 87 TYR A CA 1
ATOM 681 C C . TYR A 1 87 ? 2.623 -4.723 -3.257 1.00 86.94 87 TYR A C 1
ATOM 683 O O . TYR A 1 87 ? 1.803 -4.612 -2.351 1.00 86.94 87 TYR A O 1
ATOM 691 N N . MET A 1 88 ? 2.933 -5.910 -3.783 1.00 86.12 88 MET A N 1
ATOM 692 C CA . MET A 1 88 ? 2.346 -7.151 -3.281 1.00 86.12 88 MET A CA 1
ATOM 693 C C . MET A 1 88 ? 2.780 -7.457 -1.840 1.00 86.12 88 MET A C 1
ATOM 695 O O . MET A 1 88 ? 1.932 -7.779 -1.008 1.00 86.12 88 MET A O 1
ATOM 699 N N . TYR A 1 89 ? 4.063 -7.268 -1.504 1.00 88.19 89 TYR A N 1
ATOM 700 C CA . TYR A 1 89 ? 4.525 -7.374 -0.114 1.00 88.19 89 TYR A CA 1
ATOM 701 C C . TYR A 1 89 ? 3.904 -6.315 0.799 1.00 88.19 89 TYR A C 1
ATOM 703 O O . TYR A 1 89 ? 3.631 -6.593 1.966 1.00 88.19 89 TYR A O 1
ATOM 711 N N . LEU A 1 90 ? 3.646 -5.111 0.283 1.00 90.62 90 LEU A N 1
ATOM 712 C CA . LEU A 1 90 ? 2.914 -4.089 1.025 1.00 90.62 90 LEU A CA 1
ATOM 713 C C . LEU A 1 90 ? 1.478 -4.533 1.332 1.00 90.62 90 LEU A C 1
ATOM 715 O O . LEU A 1 90 ? 1.037 -4.351 2.462 1.00 90.62 90 LEU A O 1
ATOM 719 N N . ILE A 1 91 ? 0.763 -5.109 0.360 1.00 90.06 91 ILE A N 1
ATOM 720 C CA . ILE A 1 91 ? -0.610 -5.600 0.550 1.00 90.06 91 ILE A CA 1
ATOM 721 C C . ILE A 1 91 ? -0.646 -6.691 1.629 1.00 90.06 91 ILE A C 1
ATOM 723 O O . ILE A 1 91 ? -1.467 -6.601 2.541 1.00 90.06 91 ILE A O 1
ATOM 727 N N . ASP A 1 92 ? 0.266 -7.669 1.578 1.00 89.62 92 ASP A N 1
ATOM 728 C CA . ASP A 1 92 ? 0.383 -8.706 2.618 1.00 89.62 92 ASP A CA 1
ATOM 729 C C . ASP A 1 92 ? 0.655 -8.087 3.999 1.00 89.62 92 ASP A C 1
ATOM 731 O O . ASP A 1 92 ? -0.077 -8.349 4.957 1.00 89.62 92 ASP A O 1
ATOM 735 N N . ALA A 1 93 ? 1.646 -7.195 4.093 1.00 91.19 93 ALA A N 1
ATOM 736 C CA . ALA A 1 93 ? 1.979 -6.523 5.345 1.00 91.19 93 ALA A CA 1
ATOM 737 C C . ALA A 1 93 ? 0.800 -5.705 5.899 1.00 91.19 93 ALA A C 1
ATOM 739 O O . ALA A 1 93 ? 0.617 -5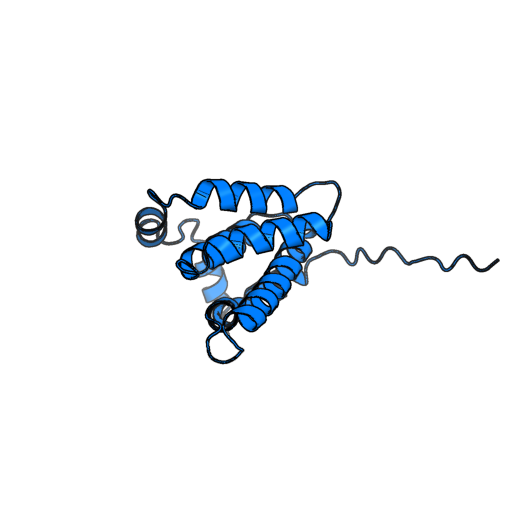.639 7.115 1.00 91.19 93 ALA A O 1
ATOM 740 N N . LEU A 1 94 ? -0.001 -5.089 5.027 1.00 91.25 94 LEU A N 1
ATOM 741 C CA . LEU A 1 94 ? -1.164 -4.300 5.413 1.00 91.25 94 LEU A CA 1
ATOM 742 C C . LEU A 1 94 ? -2.291 -5.172 5.970 1.00 91.25 94 LEU A C 1
ATOM 744 O O . LEU A 1 94 ? -2.868 -4.832 7.001 1.00 91.25 94 LEU A O 1
ATOM 748 N N . ILE A 1 95 ? -2.585 -6.293 5.309 1.00 90.06 95 ILE A N 1
ATOM 749 C CA . ILE A 1 95 ? -3.601 -7.253 5.755 1.00 90.06 95 ILE A CA 1
ATOM 750 C C . ILE A 1 95 ? -3.210 -7.801 7.129 1.00 90.06 95 ILE A C 1
ATOM 752 O O . ILE A 1 95 ? -3.998 -7.704 8.067 1.00 90.06 95 ILE A O 1
ATOM 756 N N . ARG A 1 96 ? -1.957 -8.245 7.301 1.00 89.81 96 ARG A N 1
ATOM 757 C CA . ARG A 1 96 ? -1.454 -8.727 8.601 1.00 89.81 96 ARG A CA 1
ATOM 758 C C . ARG A 1 96 ? -1.531 -7.660 9.692 1.00 89.81 96 ARG A C 1
ATOM 760 O O . ARG A 1 96 ? -1.931 -7.950 10.821 1.00 89.81 96 ARG A O 1
ATOM 767 N N . ALA A 1 97 ? -1.159 -6.419 9.376 1.00 89.44 97 ALA A N 1
ATOM 768 C CA . ALA A 1 97 ? -1.238 -5.308 10.324 1.00 89.44 97 ALA A CA 1
ATOM 769 C C . ALA A 1 97 ? -2.690 -4.967 10.696 1.00 89.44 97 ALA A C 1
ATOM 771 O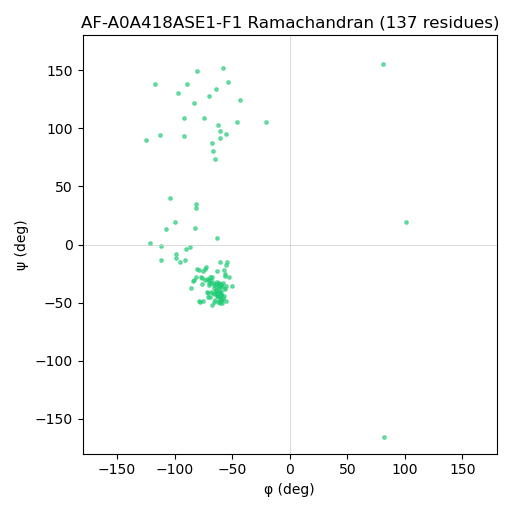 O . ALA A 1 97 ? -2.976 -4.655 11.854 1.00 89.44 97 ALA A O 1
ATOM 772 N N . SER A 1 98 ? -3.610 -5.044 9.734 1.00 89.31 98 SER A N 1
ATOM 773 C CA . SER A 1 98 ? -5.040 -4.838 9.956 1.00 89.31 98 SER A CA 1
ATOM 774 C C . SER A 1 98 ? -5.638 -5.929 10.839 1.00 89.31 98 SER A C 1
ATOM 776 O O . SER A 1 98 ? -6.252 -5.614 11.857 1.00 89.31 98 SER A O 1
ATOM 778 N N . GLN A 1 99 ? -5.378 -7.195 10.516 1.00 89.50 99 GLN A N 1
ATOM 779 C CA . GLN A 1 99 ? -5.807 -8.361 11.291 1.00 89.50 99 GLN A CA 1
ATOM 780 C C . GLN A 1 99 ? -5.302 -8.303 12.736 1.00 89.50 99 GLN A C 1
ATOM 782 O O . GLN A 1 99 ? -6.077 -8.470 13.671 1.00 89.50 99 GLN A O 1
ATOM 787 N N . THR A 1 100 ? -4.032 -7.936 12.939 1.00 88.56 100 THR A N 1
ATOM 788 C CA . THR A 1 100 ? -3.456 -7.760 14.285 1.00 88.56 100 THR A CA 1
ATOM 789 C C . THR A 1 100 ? -4.177 -6.667 15.086 1.00 88.56 100 THR A C 1
ATOM 791 O O . THR A 1 100 ? -4.331 -6.780 16.299 1.00 88.56 100 THR A O 1
ATOM 794 N N . LYS A 1 101 ? -4.617 -5.586 14.426 1.00 85.06 101 LYS A N 1
ATOM 795 C CA . LYS A 1 101 ? -5.235 -4.426 15.087 1.00 85.06 101 LYS A CA 1
ATOM 796 C C . LYS A 1 101 ? -6.739 -4.586 15.325 1.00 85.06 101 LYS A C 1
ATOM 798 O O . LYS A 1 101 ? -7.245 -4.087 16.327 1.00 85.06 101 LYS A O 1
ATOM 803 N N . TYR A 1 102 ? -7.456 -5.200 14.389 1.00 82.94 102 TYR A N 1
ATOM 804 C CA . TYR A 1 102 ? -8.922 -5.257 14.378 1.00 82.94 102 TYR A CA 1
ATOM 805 C C . TYR A 1 102 ? -9.488 -6.665 14.617 1.00 82.94 102 TYR A C 1
ATOM 807 O O . TYR A 1 102 ? -10.680 -6.782 14.907 1.00 82.94 102 TYR A O 1
ATOM 815 N N . GLY A 1 103 ? -8.652 -7.704 14.545 1.00 80.94 103 GLY A N 1
ATOM 816 C CA . GLY A 1 103 ? -9.065 -9.105 14.501 1.00 80.94 103 GLY A CA 1
ATOM 817 C C . GLY A 1 103 ? -9.489 -9.535 13.093 1.00 80.94 103 GLY A C 1
ATOM 818 O O . GLY A 1 103 ? -9.916 -8.710 12.281 1.00 80.94 103 GLY A O 1
ATOM 819 N N . ASP A 1 104 ? -9.395 -10.834 12.812 1.00 74.31 104 ASP A N 1
ATOM 820 C CA . ASP A 1 104 ? -9.613 -11.399 11.471 1.00 74.31 104 ASP A CA 1
ATOM 821 C C . ASP A 1 104 ? -11.016 -11.121 10.908 1.00 74.31 104 ASP A C 1
ATOM 823 O O . ASP A 1 104 ? -11.171 -10.856 9.717 1.00 74.31 104 ASP A O 1
ATOM 827 N N . GLU A 1 105 ? -12.045 -11.095 11.759 1.00 69.19 105 GLU A N 1
ATOM 828 C CA . GLU A 1 105 ? -13.435 -10.877 11.333 1.00 69.19 105 GLU A CA 1
ATOM 829 C C . GLU A 1 105 ? -13.749 -9.429 10.929 1.00 69.19 105 GLU A C 1
ATOM 831 O O . GLU A 1 105 ? -14.716 -9.178 10.207 1.00 69.19 105 GLU A O 1
ATOM 836 N N . LYS A 1 106 ? -12.952 -8.455 11.388 1.00 74.38 106 LYS A N 1
ATOM 837 C CA . LYS A 1 106 ? -13.179 -7.021 11.138 1.00 74.38 106 LYS A CA 1
ATOM 838 C C . LYS A 1 106 ? -12.185 -6.433 10.142 1.00 74.38 106 LYS A C 1
ATOM 840 O O . LYS A 1 106 ? -12.098 -5.206 10.018 1.00 74.38 106 LYS A O 1
ATOM 845 N N . ASP A 1 107 ? -11.445 -7.272 9.419 1.00 78.62 107 ASP A N 1
ATOM 846 C CA . ASP A 1 107 ? -10.508 -6.780 8.422 1.00 78.62 107 ASP A CA 1
ATOM 847 C C . ASP A 1 107 ? -11.230 -6.280 7.158 1.00 78.62 107 ASP A C 1
ATOM 849 O O . ASP A 1 107 ? -11.752 -7.032 6.331 1.00 78.62 107 ASP A O 1
ATOM 853 N N . HIS A 1 108 ? -11.219 -4.961 6.987 1.00 81.19 108 HIS A N 1
ATOM 854 C CA . HIS A 1 108 ? -11.770 -4.295 5.813 1.00 81.19 108 HIS A CA 1
ATOM 855 C C . HIS A 1 108 ? -10.818 -4.368 4.608 1.00 81.19 108 HIS A C 1
ATOM 857 O O . HIS A 1 108 ? -11.269 -4.240 3.465 1.00 81.19 108 HIS A O 1
ATOM 863 N N . PHE A 1 109 ? -9.516 -4.577 4.840 1.00 83.75 109 PHE A N 1
ATOM 864 C CA . PHE A 1 109 ? -8.505 -4.604 3.789 1.00 83.75 109 PHE A CA 1
ATOM 865 C C . PHE A 1 109 ? -8.514 -5.930 3.029 1.00 83.75 109 PHE A C 1
ATOM 867 O O . PHE A 1 109 ? -8.628 -5.889 1.804 1.00 83.75 109 PHE A O 1
ATOM 874 N N . ALA A 1 110 ? -8.498 -7.087 3.705 1.00 82.62 110 ALA A N 1
ATOM 875 C CA . ALA A 1 110 ? -8.566 -8.392 3.039 1.00 82.62 110 ALA A CA 1
ATOM 876 C C . ALA A 1 110 ? -9.793 -8.521 2.127 1.00 82.62 110 ALA A C 1
ATOM 878 O O . ALA A 1 110 ? -9.6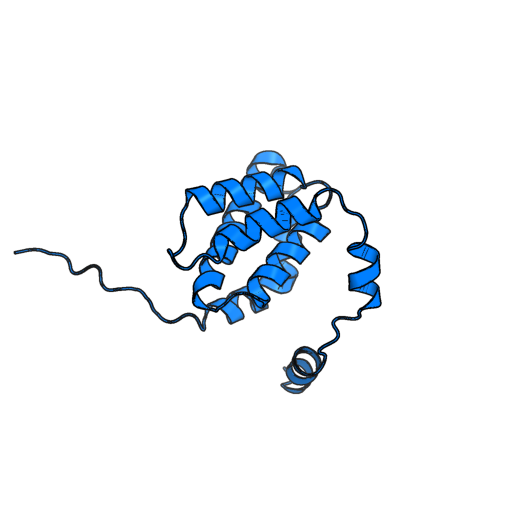62 -8.868 0.951 1.00 82.62 110 ALA A O 1
ATOM 879 N N . LYS A 1 111 ? -10.986 -8.162 2.626 1.00 82.75 111 LYS A N 1
ATOM 880 C CA . LYS A 1 111 ? -12.226 -8.222 1.834 1.00 82.75 111 LYS A CA 1
ATOM 881 C C . LYS A 1 111 ? -12.169 -7.320 0.601 1.00 82.75 111 LYS A C 1
ATOM 883 O O . LYS A 1 111 ? -12.719 -7.679 -0.438 1.00 82.75 111 LYS A O 1
ATOM 888 N N . ARG A 1 112 ? -11.529 -6.149 0.704 1.00 82.06 112 ARG A N 1
ATOM 889 C CA . ARG A 1 112 ? -11.456 -5.184 -0.398 1.00 82.06 112 ARG A CA 1
ATOM 890 C C . ARG A 1 112 ? -10.413 -5.582 -1.438 1.00 82.06 112 ARG A C 1
ATOM 892 O O . ARG A 1 112 ? -10.759 -5.634 -2.613 1.00 82.06 112 ARG A O 1
ATOM 899 N N . PHE A 1 113 ? -9.192 -5.920 -1.023 1.00 81.31 113 PHE A N 1
ATOM 900 C CA . PHE A 1 113 ? -8.158 -6.397 -1.945 1.00 81.31 113 PHE A CA 1
ATOM 901 C C . PHE A 1 113 ? -8.570 -7.698 -2.640 1.00 81.31 113 PHE A C 1
ATOM 903 O O . PHE A 1 113 ? -8.293 -7.867 -3.824 1.00 81.31 113 PHE A O 1
ATOM 910 N N . GLY A 1 114 ? -9.303 -8.582 -1.953 1.00 77.00 114 GLY A N 1
ATOM 911 C CA . GLY A 1 114 ? -9.812 -9.833 -2.521 1.00 77.00 114 GLY A CA 1
ATOM 912 C C . GLY A 1 114 ? -10.673 -9.657 -3.779 1.00 77.00 114 GLY A C 1
ATOM 913 O O . GLY A 1 114 ? -10.675 -10.536 -4.636 1.00 77.00 114 GLY A O 1
ATOM 914 N N . GLN A 1 115 ? -11.340 -8.508 -3.949 1.00 77.00 115 GLN A N 1
ATOM 915 C CA . GLN A 1 115 ? -12.159 -8.218 -5.137 1.00 77.00 115 GLN A CA 1
ATOM 916 C C . GLN A 1 115 ? -11.322 -8.073 -6.416 1.00 77.00 115 GLN A C 1
ATOM 918 O O . GLN A 1 115 ? -11.813 -8.346 -7.511 1.00 77.00 115 GLN A O 1
ATOM 923 N N . HIS A 1 116 ? -10.064 -7.651 -6.282 1.00 73.94 116 HIS A N 1
ATOM 924 C CA . HIS A 1 116 ? -9.157 -7.395 -7.402 1.00 73.94 116 HIS A CA 1
ATOM 925 C C . HIS A 1 116 ? -7.880 -8.243 -7.345 1.00 73.94 116 HIS A C 1
ATOM 927 O O . HIS A 1 116 ? -7.059 -8.179 -8.258 1.00 73.94 116 HIS A O 1
ATOM 933 N N . LEU A 1 117 ? -7.739 -9.110 -6.334 1.00 74.75 117 LEU A N 1
ATOM 934 C CA . LEU A 1 117 ? -6.539 -9.909 -6.087 1.00 74.75 117 LEU A CA 1
ATOM 935 C C . LEU A 1 117 ? -6.154 -10.796 -7.276 1.00 74.75 117 LEU A C 1
ATOM 937 O O . LEU A 1 117 ? -4.973 -10.922 -7.586 1.00 74.75 117 LEU A O 1
ATOM 941 N N . HIS A 1 118 ? -7.131 -11.360 -7.989 1.00 72.38 118 HIS A N 1
ATOM 942 C CA . HIS A 1 118 ? -6.866 -12.145 -9.197 1.00 72.38 118 HIS A CA 1
ATOM 943 C C . HIS A 1 118 ? -6.168 -11.309 -10.287 1.00 72.38 118 HIS A C 1
ATOM 945 O O . HIS A 1 118 ? -5.229 -11.778 -10.931 1.00 72.38 118 HIS A O 1
ATOM 951 N N . HIS A 1 119 ? -6.573 -10.047 -10.461 1.00 68.81 119 HIS A N 1
ATOM 952 C CA . HIS A 1 119 ? -5.943 -9.129 -11.414 1.00 68.81 119 HIS A CA 1
ATOM 953 C C . HIS A 1 119 ? -4.557 -8.687 -10.933 1.00 68.81 119 HIS A C 1
ATOM 955 O O . HIS A 1 119 ? -3.615 -8.664 -11.724 1.00 68.81 119 HIS A O 1
ATOM 961 N N . THR A 1 120 ? -4.414 -8.415 -9.634 1.00 67.94 120 THR A N 1
ATOM 962 C CA . THR A 1 120 ? -3.138 -8.083 -8.983 1.00 67.94 120 THR A CA 1
ATOM 963 C C . THR A 1 120 ? -2.106 -9.201 -9.164 1.00 67.94 120 THR A C 1
ATOM 965 O O . THR A 1 120 ? -0.974 -8.948 -9.578 1.00 67.94 120 THR A O 1
ATOM 968 N N . LEU A 1 121 ? -2.506 -10.457 -8.944 1.00 69.88 121 LEU A N 1
ATOM 969 C CA . LEU A 1 121 ? -1.648 -11.632 -9.119 1.00 69.88 121 LEU A CA 1
ATOM 970 C C . LEU A 1 121 ? -1.268 -11.854 -10.589 1.00 69.88 121 LEU A C 1
ATOM 972 O O . LEU A 1 121 ? -0.106 -12.131 -10.893 1.00 69.88 121 LEU A O 1
ATOM 976 N N . ALA A 1 122 ? -2.216 -11.683 -11.515 1.00 70.38 122 ALA A N 1
ATOM 977 C CA . ALA A 1 122 ? -1.943 -11.775 -12.948 1.00 70.38 122 ALA A CA 1
ATOM 978 C C . ALA A 1 122 ? -0.954 -10.694 -13.426 1.00 70.38 122 ALA A C 1
ATOM 980 O O . ALA A 1 122 ? -0.101 -10.968 -14.272 1.00 70.38 122 ALA A O 1
ATOM 981 N N . ALA A 1 123 ? -1.023 -9.484 -12.860 1.00 64.81 123 ALA A N 1
ATOM 982 C CA . ALA A 1 123 ? -0.096 -8.396 -13.161 1.00 64.81 123 ALA A CA 1
ATOM 983 C C . ALA A 1 123 ? 1.331 -8.652 -12.640 1.00 64.81 123 ALA A C 1
ATOM 985 O O . ALA A 1 123 ? 2.283 -8.150 -13.243 1.00 64.81 123 ALA A O 1
ATOM 986 N N . CYS A 1 124 ? 1.477 -9.434 -11.563 1.00 62.69 124 CYS A N 1
ATOM 987 C CA . CYS A 1 124 ? 2.769 -9.821 -10.985 1.00 62.69 124 CYS A CA 1
ATOM 988 C C . CYS A 1 124 ? 3.412 -11.025 -11.689 1.00 62.69 124 CYS A C 1
ATOM 990 O O . CYS A 1 124 ? 4.631 -11.082 -11.780 1.00 62.69 124 CYS A O 1
ATOM 992 N N . ARG A 1 125 ? 2.627 -11.958 -12.252 1.00 59.31 125 ARG A N 1
ATOM 993 C CA . ARG A 1 125 ? 3.147 -13.132 -12.993 1.00 59.31 125 ARG A CA 1
ATOM 994 C C . ARG A 1 125 ? 3.987 -12.797 -14.231 1.00 59.31 125 ARG A C 1
ATOM 996 O O . ARG A 1 125 ? 4.650 -13.677 -14.759 1.00 59.31 125 ARG A O 1
ATOM 1003 N N . LYS A 1 126 ? 3.933 -11.555 -14.715 1.00 54.84 126 LYS A N 1
ATOM 1004 C CA 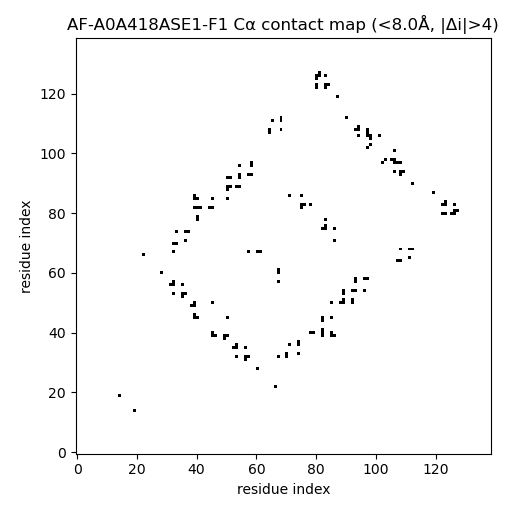. LYS A 1 126 ? 4.762 -11.071 -15.829 1.00 54.84 126 LYS A CA 1
ATOM 1005 C C . LYS A 1 126 ? 6.132 -10.552 -15.379 1.00 54.84 126 LYS A C 1
ATOM 1007 O O . LYS A 1 126 ? 6.890 -10.092 -16.228 1.00 54.84 126 LYS A O 1
ATOM 1012 N N . ALA A 1 127 ? 6.421 -10.550 -14.075 1.00 53.84 127 ALA A N 1
ATOM 1013 C CA . ALA A 1 127 ? 7.729 -10.155 -13.574 1.00 53.84 127 ALA A CA 1
ATOM 1014 C C . ALA A 1 127 ? 8.787 -11.146 -14.082 1.00 53.84 127 ALA A C 1
ATOM 1016 O O . ALA A 1 127 ? 8.538 -12.352 -14.020 1.00 53.84 127 ALA A O 1
ATOM 1017 N N . PRO A 1 128 ? 9.932 -10.668 -14.602 1.00 50.34 128 PRO A N 1
ATOM 1018 C CA . PRO A 1 128 ? 11.052 -11.540 -14.924 1.00 50.34 128 PRO A CA 1
ATOM 1019 C C . PRO A 1 128 ? 11.417 -12.374 -13.692 1.00 50.34 128 PRO A C 1
ATOM 1021 O O . PRO A 1 128 ? 11.400 -11.849 -12.576 1.00 50.34 128 PRO A O 1
ATOM 1024 N N . ASP A 1 129 ? 11.747 -13.653 -13.886 1.00 49.22 129 ASP A N 1
ATOM 1025 C CA . ASP A 1 129 ? 12.306 -14.524 -12.848 1.00 49.22 129 ASP A CA 1
ATOM 1026 C C . ASP A 1 129 ? 13.691 -14.009 -12.430 1.00 49.22 129 ASP A C 1
ATOM 1028 O O . ASP A 1 129 ? 14.721 -14.592 -12.755 1.00 49.22 129 ASP A O 1
ATOM 1032 N N . ASP A 1 130 ? 13.741 -12.911 -11.680 1.00 52.44 130 ASP A N 1
ATOM 1033 C CA . ASP A 1 130 ? 14.982 -12.338 -11.157 1.00 52.44 130 ASP A CA 1
ATOM 1034 C C . ASP A 1 130 ? 15.430 -13.076 -9.882 1.00 52.44 130 ASP A C 1
ATOM 1036 O O . ASP A 1 130 ? 16.072 -12.518 -8.987 1.00 52.44 130 ASP A O 1
ATOM 1040 N N . HIS A 1 131 ? 15.128 -14.382 -9.804 1.00 50.41 131 HIS A N 1
ATOM 1041 C CA . HIS A 1 131 ? 15.901 -15.293 -8.977 1.00 50.41 131 HIS A CA 1
ATOM 1042 C C . HIS A 1 131 ? 17.292 -15.378 -9.623 1.00 50.41 131 HIS A C 1
ATOM 1044 O O . HIS A 1 131 ? 17.654 -16.289 -10.365 1.00 50.41 131 HIS A O 1
ATOM 1050 N N . LYS A 1 132 ? 18.131 -14.378 -9.355 1.00 46.00 132 LYS A N 1
ATOM 1051 C CA . LYS A 1 132 ? 19.567 -14.582 -9.452 1.00 46.00 132 LYS A CA 1
ATOM 1052 C C . LYS A 1 132 ? 19.882 -15.672 -8.450 1.00 46.00 132 LYS A C 1
ATOM 1054 O O . LYS A 1 132 ? 19.938 -15.435 -7.246 1.00 46.00 132 LYS A O 1
ATOM 1059 N N . VAL A 1 133 ? 19.969 -16.881 -8.999 1.00 43.25 133 VAL A N 1
ATOM 1060 C CA . VAL A 1 133 ? 20.588 -18.082 -8.465 1.00 43.25 133 VAL A CA 1
ATOM 1061 C C . VAL A 1 133 ? 21.572 -17.654 -7.390 1.00 43.25 133 VAL A C 1
ATOM 1063 O O . VAL A 1 133 ? 22.627 -17.093 -7.693 1.00 43.25 133 VAL A O 1
ATOM 1066 N N . TRP A 1 134 ? 21.205 -17.874 -6.128 1.00 41.06 134 TRP A N 1
ATOM 1067 C CA . TRP A 1 134 ? 22.173 -17.878 -5.049 1.00 41.06 134 TRP A CA 1
ATOM 1068 C C . TRP A 1 134 ? 23.142 -19.002 -5.407 1.00 41.06 134 TRP A C 1
ATOM 1070 O O . TRP A 1 134 ? 22.864 -20.178 -5.165 1.00 41.06 134 TRP A O 1
ATOM 1080 N N . LYS A 1 135 ? 24.224 -18.662 -6.118 1.00 40.47 135 LYS A N 1
ATOM 1081 C CA . LYS A 1 135 ? 25.330 -19.582 -6.324 1.00 40.47 135 LYS A CA 1
ATOM 1082 C C . LYS A 1 135 ? 25.854 -19.850 -4.928 1.00 40.47 135 LYS A C 1
ATOM 1084 O O . LYS A 1 135 ? 26.484 -18.997 -4.313 1.00 40.47 135 LYS A O 1
ATOM 1089 N N . ARG A 1 136 ? 25.487 -21.020 -4.417 1.00 42.09 136 ARG A N 1
ATOM 1090 C CA . ARG A 1 136 ? 26.068 -21.638 -3.240 1.00 42.09 136 ARG A CA 1
ATOM 1091 C C . ARG A 1 136 ? 27.565 -21.713 -3.518 1.00 42.09 136 ARG A C 1
ATOM 1093 O O . ARG A 1 136 ? 28.000 -22.602 -4.239 1.00 42.09 136 ARG A O 1
ATOM 1100 N N . SER A 1 137 ? 28.327 -20.732 -3.043 1.00 45.69 137 SER A N 1
ATOM 1101 C CA . SER A 1 137 ? 29.779 -20.840 -2.966 1.00 45.69 137 SER A CA 1
ATOM 1102 C C . SER A 1 137 ? 30.077 -21.901 -1.916 1.00 45.69 137 SER A C 1
ATOM 1104 O O . SER A 1 137 ? 30.163 -21.619 -0.726 1.00 45.69 137 SER A O 1
ATOM 1106 N N . THR A 1 138 ? 30.118 -23.143 -2.374 1.00 47.19 138 THR A N 1
ATOM 1107 C CA . THR A 1 138 ? 30.833 -24.238 -1.734 1.00 47.19 138 THR A CA 1
ATOM 1108 C C . THR A 1 138 ? 31.958 -24.601 -2.678 1.00 47.19 138 THR A C 1
ATOM 1110 O O . THR A 1 138 ? 31.719 -25.346 -3.624 1.00 47.19 138 THR A O 1
ATOM 1113 N N . GLU A 1 139 ? 33.121 -24.012 -2.429 1.00 39.06 139 GLU A N 1
ATOM 1114 C CA . GLU A 1 139 ? 34.459 -24.559 -2.665 1.00 39.06 139 GLU A CA 1
ATOM 1115 C C . GLU A 1 139 ? 35.423 -23.842 -1.716 1.00 39.06 139 GLU A C 1
ATOM 1117 O O . GLU A 1 139 ? 35.322 -22.596 -1.610 1.00 39.06 139 GLU A O 1
#

Radius of gyration: 16.84 Å; Cα contacts (8 Å, |Δi|>4): 90; chains: 1; bounding box: 51×42×40 Å

Organism: NCBI:txid157072

Foldseek 3Di:
DDPVVVCVVVVPPDPPVVVVVVVPPDDPLQVVLLVLLVVLLDPVAGDPVSLVVNLVSLVVVVVVVVVSLVSLVVSLVPGDLRSLVNSVSSLVSNQVVQCVVPNPVPRPSCVVCVVCVVVSVVSNVPRPPPPPPPPPPDD

InterPro domains:
  IPR006569 CID domain [PF04818] (33-132)
  IPR006569 CID domain [SM00582] (32-139)
  IPR008942 ENTH/VHS [G3DSA:1.25.40.90] (30-137)
  IPR008942 ENTH/VHS [SSF48464] (31-131)

Secondary structure (DSSP, 8-state):
--HHHHHHHHS-S-S-HHHHHHHHSS-TTHHHHHHHHHTTS-TT---HHHHHHHHHHHHHTGGGHHHHHHHHHHHHHHS-HHHHHHHHHHHHHHHHHHHHHH-GGG-HHHHHHTTTHHHHHHHHTTS------------